Protein AF-A0A369S0R5-F1 (afdb_monomer)

Radius of gyration: 11.99 Å; Cα contacts (8 Å, |Δi|>4): 62; chains: 1; bounding box: 31×23×30 Å

Mean predicted aligned error: 6.66 Å

Sequence (82 aa):
MEMSKILVGNFAPDLLRLMYDLGVASHINLPKDGNVEEFQAIWDRMRNYKPQPAVLLASLVNSVSSAEALARTGSYRTWNDF

Foldseek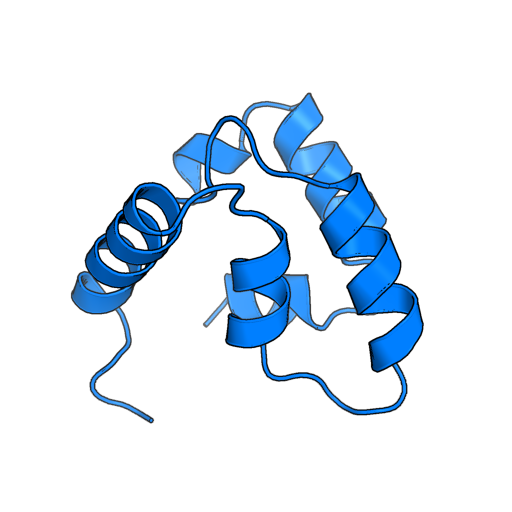 3Di:
DVLQCLLLDPCNLVVVVVCLVVQVCVVVLQDNQFDSVQLVVVCVVCNVPSDGSLVSSVSGDPDPVSNVSSVVVCVVPDDVPD

Solvent-accessible surface area (backbone atoms only — not comparable to full-atom values): 4881 Å² total; per-residue (Å²): 128,61,67,50,54,47,62,67,36,100,55,25,57,6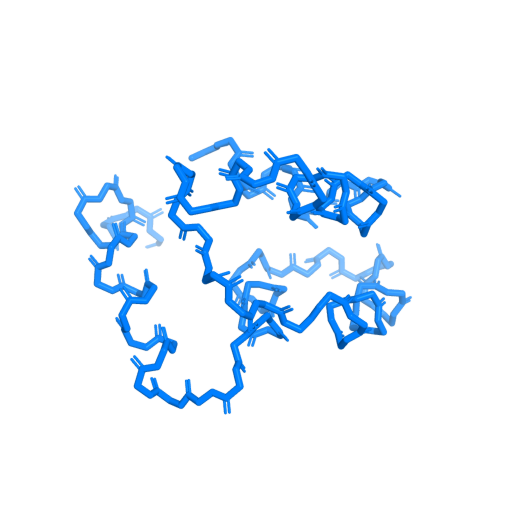3,54,51,49,50,31,54,76,70,61,45,30,57,81,72,69,40,64,84,82,46,36,60,68,53,29,36,57,51,45,72,74,32,70,90,66,74,61,59,45,66,62,58,54,53,40,25,43,92,42,70,72,52,46,49,51,45,49,56,65,42,50,80,77,69,66,91,83,121

Secondary structure (DSSP, 8-state):
--HHHHHTSTTHHHHHHHHHHTT-GGGGT--TT--HHHHHHHHHHHTTS---HHHHHHTT-SSHHHHHHHHHHHHTTSSS--

pLDDT: mean 80.11, std 13.13, range [37.56, 93.19]

Structure (mmCIF, N/CA/C/O backbone):
data_AF-A0A369S0R5-F1
#
_entry.id   AF-A0A369S0R5-F1
#
loop_
_atom_site.group_PDB
_atom_site.id
_atom_site.type_symbol
_atom_site.label_atom_id
_atom_site.label_alt_id
_atom_site.label_comp_id
_atom_site.label_asym_id
_atom_site.label_entity_id
_atom_site.label_seq_id
_atom_site.pdbx_PDB_ins_code
_atom_site.Cartn_x
_atom_site.Cartn_y
_atom_site.Cartn_z
_atom_site.occupancy
_atom_site.B_iso_or_equiv
_atom_site.auth_seq_id
_atom_site.auth_comp_id
_atom_site.auth_asym_id
_atom_site.auth_atom_id
_atom_site.pdbx_PDB_model_num
ATOM 1 N N . MET A 1 1 ? 12.653 -6.608 7.890 1.00 58.94 1 MET A N 1
ATOM 2 C CA . MET A 1 1 ? 13.078 -7.425 6.731 1.00 58.94 1 MET A CA 1
ATOM 3 C C . MET A 1 1 ? 11.949 -8.216 6.044 1.00 58.94 1 MET A C 1
ATOM 5 O O . MET A 1 1 ? 12.200 -8.727 4.967 1.00 58.94 1 MET A O 1
ATOM 9 N N . GLU A 1 2 ? 10.710 -8.275 6.556 1.00 70.12 2 GLU A N 1
ATOM 10 C CA . GLU A 1 2 ? 9.599 -8.959 5.848 1.00 70.12 2 GLU A CA 1
ATOM 11 C C . GLU A 1 2 ? 8.664 -7.990 5.105 1.00 70.12 2 GLU A C 1
ATOM 13 O O . GLU A 1 2 ? 8.358 -8.199 3.935 1.00 70.12 2 GLU A O 1
ATOM 18 N N . MET A 1 3 ? 8.314 -6.854 5.719 1.00 73.56 3 MET A N 1
ATOM 19 C CA . MET A 1 3 ? 7.473 -5.834 5.071 1.00 73.56 3 MET A CA 1
ATOM 20 C C . MET A 1 3 ? 8.096 -5.266 3.797 1.00 73.56 3 MET A C 1
ATOM 22 O O . MET A 1 3 ? 7.409 -5.085 2.802 1.00 73.56 3 MET A O 1
ATOM 26 N N . SER A 1 4 ? 9.411 -5.043 3.788 1.00 73.50 4 SER A N 1
ATOM 27 C CA . SER A 1 4 ? 10.103 -4.569 2.589 1.00 73.50 4 SER A CA 1
ATOM 28 C C . SER A 1 4 ? 9.938 -5.528 1.413 1.00 73.50 4 SER A C 1
ATOM 30 O O . SER A 1 4 ? 9.719 -5.062 0.303 1.00 73.50 4 SER A O 1
ATOM 32 N N . LYS A 1 5 ? 9.987 -6.846 1.656 1.00 77.12 5 LYS A N 1
ATOM 33 C CA . LYS A 1 5 ? 9.807 -7.882 0.627 1.00 77.12 5 LYS A CA 1
ATOM 34 C C . LYS A 1 5 ? 8.378 -7.906 0.087 1.00 77.12 5 LYS A C 1
ATOM 36 O O . LYS A 1 5 ? 8.196 -8.079 -1.112 1.00 77.12 5 LYS A O 1
ATOM 41 N N . ILE A 1 6 ? 7.389 -7.704 0.960 1.00 80.25 6 ILE A N 1
ATOM 42 C CA . ILE A 1 6 ? 5.973 -7.606 0.583 1.00 80.25 6 ILE A CA 1
ATOM 43 C C . ILE A 1 6 ? 5.747 -6.392 -0.321 1.00 80.25 6 ILE A C 1
ATOM 45 O O . ILE A 1 6 ? 5.160 -6.534 -1.388 1.00 80.25 6 ILE A O 1
ATOM 49 N N . LEU A 1 7 ? 6.274 -5.224 0.065 1.00 76.69 7 LEU A N 1
ATOM 50 C CA . LEU A 1 7 ? 6.064 -3.963 -0.654 1.00 76.69 7 LEU A CA 1
ATOM 51 C C . LEU A 1 7 ? 6.695 -3.957 -2.055 1.00 76.69 7 LEU A C 1
ATOM 53 O O . LEU A 1 7 ? 6.132 -3.357 -2.964 1.00 76.69 7 LEU A O 1
ATOM 57 N N . VAL A 1 8 ? 7.832 -4.635 -2.257 1.00 79.25 8 VAL A N 1
ATOM 58 C CA . VAL A 1 8 ? 8.484 -4.720 -3.583 1.00 79.25 8 VAL A CA 1
ATOM 59 C C . VAL A 1 8 ? 8.057 -5.940 -4.408 1.00 79.25 8 VAL A C 1
ATOM 61 O O . VAL A 1 8 ? 8.558 -6.134 -5.514 1.00 79.25 8 VAL A O 1
ATOM 64 N N . GLY A 1 9 ? 7.172 -6.786 -3.876 1.00 83.06 9 GLY A N 1
ATOM 65 C CA . GLY A 1 9 ? 6.710 -8.000 -4.544 1.00 83.06 9 GLY A CA 1
ATOM 66 C C . GLY A 1 9 ? 5.762 -7.727 -5.717 1.00 83.06 9 GLY A C 1
ATOM 67 O O . GLY A 1 9 ? 5.131 -6.676 -5.799 1.00 83.06 9 GLY A O 1
ATOM 68 N N . ASN A 1 10 ? 5.614 -8.715 -6.607 1.00 83.62 10 ASN A N 1
ATOM 69 C CA . ASN A 1 10 ? 4.788 -8.621 -7.824 1.00 83.62 10 ASN A CA 1
ATOM 70 C C . ASN A 1 10 ? 3.288 -8.382 -7.579 1.00 83.62 10 ASN A C 1
ATOM 72 O O . ASN A 1 10 ? 2.601 -7.939 -8.491 1.00 83.62 10 ASN A O 1
ATOM 76 N N . PHE A 1 11 ? 2.789 -8.694 -6.384 1.00 85.75 11 PHE A N 1
ATOM 77 C CA . PHE A 1 11 ? 1.376 -8.570 -6.007 1.00 85.75 11 PHE A CA 1
ATOM 78 C C . PHE A 1 11 ? 1.204 -7.665 -4.783 1.00 85.75 11 PHE A C 1
ATOM 80 O O . PHE A 1 11 ? 0.284 -7.849 -3.988 1.00 85.75 11 PHE A O 1
ATOM 87 N N . ALA A 1 12 ? 2.136 -6.725 -4.584 1.00 88.00 12 ALA A N 1
ATOM 88 C CA . ALA A 1 12 ? 2.128 -5.862 -3.411 1.00 88.00 12 ALA A CA 1
ATOM 89 C C . ALA A 1 12 ? 0.803 -5.095 -3.241 1.00 88.00 12 ALA A C 1
ATOM 91 O O . ALA A 1 12 ? 0.296 -5.109 -2.122 1.00 88.00 12 ALA A O 1
ATOM 92 N N . PRO A 1 13 ? 0.194 -4.493 -4.289 1.00 90.38 13 PRO A N 1
ATOM 93 C CA . PRO A 1 13 ? -1.061 -3.756 -4.126 1.00 90.38 13 PRO A CA 1
ATOM 94 C C . PRO A 1 13 ? -2.219 -4.641 -3.650 1.00 90.38 13 PRO A C 1
ATOM 96 O O . PRO A 1 13 ? -2.892 -4.300 -2.680 1.00 90.38 13 PRO A O 1
ATOM 99 N N . ASP A 1 14 ? -2.406 -5.806 -4.276 1.00 91.50 14 ASP A N 1
ATOM 100 C CA . ASP A 1 14 ? -3.498 -6.728 -3.943 1.00 91.50 14 ASP A CA 1
ATOM 101 C C . ASP A 1 14 ? -3.352 -7.294 -2.525 1.00 91.50 14 ASP A C 1
ATOM 103 O O . ASP A 1 14 ? -4.315 -7.350 -1.758 1.00 91.50 14 ASP A O 1
ATOM 107 N N . LEU A 1 15 ? -2.128 -7.677 -2.147 1.00 90.81 15 LEU A N 1
ATOM 108 C CA . LEU A 1 15 ? -1.842 -8.191 -0.810 1.00 90.81 15 LEU A CA 1
ATOM 109 C C . LEU A 1 15 ? -2.025 -7.110 0.256 1.00 90.81 15 LEU A C 1
ATOM 111 O O . LEU A 1 15 ? -2.575 -7.381 1.322 1.00 90.81 15 LEU A O 1
ATOM 115 N N . LEU A 1 16 ? -1.586 -5.885 -0.031 1.00 90.00 16 LEU A N 1
ATOM 116 C CA . LEU A 1 16 ? -1.748 -4.767 0.883 1.00 90.00 16 LEU A CA 1
ATOM 117 C C . LEU A 1 16 ? -3.231 -4.455 1.096 1.00 90.00 16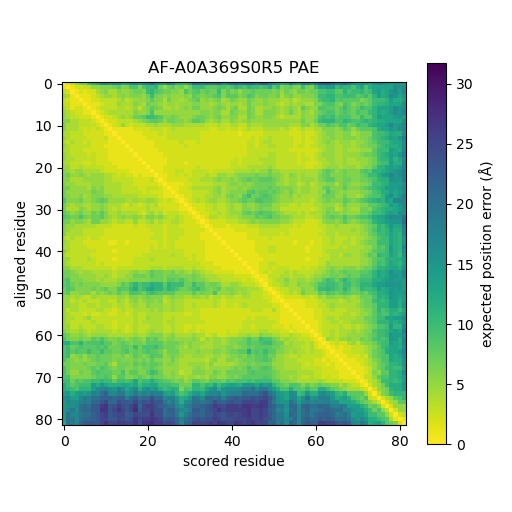 LEU A C 1
ATOM 119 O O . LEU A 1 16 ? -3.661 -4.315 2.238 1.00 90.00 16 LEU A O 1
ATOM 123 N N . ARG A 1 17 ? -4.027 -4.435 0.024 1.00 92.31 17 ARG A N 1
ATOM 124 C CA . ARG A 1 17 ? -5.477 -4.254 0.112 1.00 92.31 17 ARG A CA 1
ATOM 125 C C . ARG A 1 17 ? -6.126 -5.310 1.003 1.00 92.31 17 ARG A C 1
ATOM 127 O O . ARG A 1 17 ? -6.852 -4.955 1.925 1.00 92.31 17 ARG A O 1
ATOM 134 N N . LEU A 1 18 ? -5.766 -6.581 0.821 1.00 91.75 18 LEU A N 1
ATOM 135 C CA . LEU A 1 18 ? -6.250 -7.667 1.673 1.00 91.75 18 LEU A CA 1
ATOM 136 C C . LEU A 1 18 ? -5.860 -7.473 3.150 1.00 91.75 18 LEU A C 1
ATOM 138 O O . LEU A 1 18 ? -6.654 -7.757 4.043 1.00 91.75 18 LEU A O 1
ATOM 142 N N . MET A 1 19 ? -4.657 -6.967 3.436 1.00 90.12 19 MET A N 1
ATOM 143 C CA . MET A 1 19 ? -4.233 -6.660 4.809 1.00 90.12 19 MET A CA 1
ATOM 144 C C . MET A 1 19 ? -5.056 -5.537 5.450 1.00 90.12 19 MET A C 1
ATOM 146 O O . MET A 1 19 ? -5.311 -5.592 6.657 1.00 90.12 19 MET A O 1
ATOM 150 N N . TYR A 1 20 ? -5.455 -4.533 4.667 1.00 89.88 20 TYR A N 1
ATOM 151 C CA . TYR A 1 20 ? -6.354 -3.468 5.113 1.00 89.88 20 TYR A CA 1
ATOM 152 C C . TYR A 1 20 ? -7.776 -3.991 5.333 1.00 89.88 20 TYR A C 1
ATOM 154 O O . TYR A 1 20 ? -8.338 -3.756 6.402 1.00 89.88 20 TYR A O 1
ATOM 162 N N . ASP A 1 21 ? -8.306 -4.775 4.394 1.00 91.12 21 ASP A N 1
ATOM 163 C CA . ASP A 1 21 ? -9.647 -5.369 4.477 1.00 91.12 21 ASP A CA 1
ATOM 164 C C . ASP A 1 21 ? -9.787 -6.308 5.687 1.00 91.12 21 ASP A C 1
ATOM 166 O O . ASP A 1 21 ? -10.812 -6.319 6.367 1.00 91.12 21 ASP A O 1
ATOM 170 N N . LEU A 1 22 ? -8.733 -7.068 6.006 1.00 91.06 22 LEU A N 1
ATOM 171 C CA . LEU A 1 22 ? -8.684 -7.948 7.179 1.00 91.06 22 LEU A CA 1
ATOM 172 C C . LEU A 1 22 ? -8.363 -7.208 8.491 1.00 91.06 22 LEU A C 1
ATOM 174 O O . LEU A 1 22 ? -8.310 -7.837 9.548 1.00 91.06 22 LEU A O 1
ATOM 178 N N . GLY A 1 23 ? -8.097 -5.899 8.447 1.00 87.44 23 GLY A N 1
ATOM 179 C CA . GLY A 1 23 ? -7.725 -5.104 9.621 1.00 87.44 23 GLY A CA 1
ATOM 180 C C . GLY A 1 23 ? -6.359 -5.461 10.221 1.00 87.44 23 GLY A C 1
ATOM 181 O O . GLY A 1 23 ? -6.060 -5.071 11.347 1.00 87.44 23 GLY A O 1
ATOM 182 N N . VAL A 1 24 ? -5.512 -6.188 9.487 1.00 87.19 24 VAL A N 1
ATOM 183 C CA . VAL A 1 24 ? -4.190 -6.646 9.952 1.00 87.19 24 VAL A CA 1
ATOM 184 C C . VAL A 1 24 ? -3.137 -5.544 9.819 1.00 87.19 24 VAL A C 1
ATOM 186 O O . VAL A 1 24 ? -2.140 -5.562 10.540 1.00 87.19 24 VAL A O 1
ATOM 189 N N . ALA A 1 25 ? -3.369 -4.550 8.954 1.00 84.75 25 ALA A N 1
ATOM 190 C CA . ALA A 1 25 ? -2.458 -3.434 8.694 1.00 84.75 25 ALA A CA 1
ATOM 191 C C . ALA A 1 25 ? -1.943 -2.753 9.985 1.00 84.75 25 ALA A C 1
ATOM 193 O O . ALA A 1 25 ? -0.735 -2.582 10.168 1.00 84.75 25 ALA A O 1
ATOM 194 N N . SER A 1 26 ? -2.830 -2.452 10.935 1.00 80.19 26 SER A N 1
ATOM 195 C CA . SER A 1 26 ? -2.472 -1.813 12.211 1.00 80.19 26 SER A CA 1
ATOM 196 C C . SER A 1 26 ? -1.591 -2.694 13.110 1.00 80.19 26 SER A C 1
ATOM 198 O O . SER A 1 26 ? -0.742 -2.178 13.836 1.00 80.19 26 SER A O 1
ATOM 200 N N . HIS A 1 27 ? -1.736 -4.020 13.032 1.00 83.44 27 HIS A N 1
ATOM 201 C CA . HIS A 1 27 ? -0.950 -4.988 13.804 1.00 83.44 27 HIS A CA 1
ATOM 202 C C . HIS A 1 27 ? 0.468 -5.189 13.254 1.00 83.44 27 HIS A C 1
ATOM 204 O O . HIS A 1 27 ? 1.350 -5.661 13.972 1.00 83.44 27 HIS A O 1
ATOM 210 N N . ILE A 1 28 ? 0.700 -4.810 11.996 1.00 79.19 28 ILE A N 1
ATOM 211 C CA . ILE A 1 28 ? 2.009 -4.875 11.330 1.00 79.19 28 ILE A CA 1
ATOM 212 C C . ILE A 1 28 ? 2.651 -3.491 11.157 1.00 79.19 28 ILE A C 1
ATOM 214 O O . ILE A 1 28 ? 3.601 -3.343 10.390 1.00 79.19 28 ILE A O 1
ATOM 218 N N . ASN A 1 29 ? 2.183 -2.498 11.923 1.00 77.12 29 ASN A N 1
ATOM 219 C CA . ASN A 1 29 ? 2.669 -1.114 11.927 1.00 77.12 29 ASN A CA 1
ATOM 220 C C . ASN A 1 29 ? 2.468 -0.357 10.604 1.00 77.12 29 ASN A C 1
ATOM 222 O O . ASN A 1 29 ? 3.227 0.563 10.300 1.00 77.12 29 ASN A O 1
ATOM 226 N N . LEU A 1 30 ? 1.457 -0.722 9.816 1.00 82.94 30 LEU A N 1
ATOM 227 C CA . LEU A 1 30 ? 0.994 0.109 8.710 1.00 82.94 30 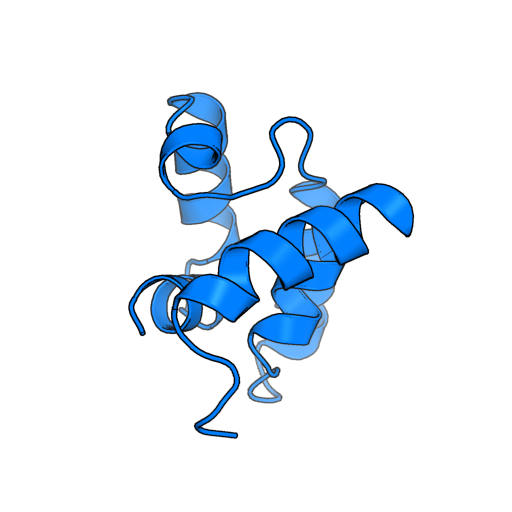LEU A CA 1
ATOM 228 C C . LEU A 1 30 ? 0.024 1.186 9.221 1.00 82.94 30 LEU A C 1
ATOM 230 O O . LEU A 1 30 ? -0.639 0.991 10.247 1.00 82.94 30 LEU A O 1
ATOM 234 N N . PRO A 1 31 ? -0.070 2.334 8.526 1.00 83.00 31 PRO A N 1
ATOM 235 C CA . PRO A 1 31 ? -1.000 3.389 8.907 1.00 83.00 31 PRO A CA 1
ATOM 236 C C . PRO A 1 31 ? -2.432 2.865 8.793 1.00 83.00 31 PRO A C 1
ATOM 238 O O . PRO A 1 31 ? -2.760 2.216 7.806 1.00 83.00 31 PRO A O 1
ATOM 241 N N . LYS A 1 32 ? -3.281 3.138 9.791 1.00 80.62 32 LYS A N 1
ATOM 242 C CA . LYS A 1 32 ? -4.666 2.636 9.839 1.00 80.62 32 LYS A CA 1
ATOM 243 C C . LYS A 1 32 ? -5.508 3.113 8.648 1.00 80.62 32 LYS A C 1
ATOM 245 O O . LYS A 1 32 ? -6.264 2.325 8.098 1.00 80.62 32 LYS A O 1
ATOM 250 N N . ASP A 1 33 ? -5.297 4.357 8.228 1.00 82.19 33 ASP A N 1
ATOM 251 C CA . ASP A 1 33 ? -5.986 4.998 7.103 1.00 82.19 33 ASP A CA 1
ATOM 252 C C . ASP A 1 33 ? -5.013 5.170 5.925 1.00 82.19 33 ASP A C 1
ATOM 254 O O . ASP A 1 33 ? -4.695 6.284 5.497 1.00 82.19 33 ASP A O 1
ATOM 258 N N . GLY A 1 34 ? -4.441 4.049 5.478 1.00 85.44 34 GLY A N 1
ATOM 259 C CA . GLY A 1 34 ? -3.469 4.033 4.390 1.00 85.44 34 GLY A CA 1
ATOM 260 C C . GLY A 1 34 ? -4.111 4.279 3.029 1.00 85.44 34 GLY A C 1
ATOM 261 O O . GLY A 1 34 ? -5.163 3.720 2.731 1.00 85.44 34 GLY A O 1
ATOM 262 N N . ASN A 1 35 ? -3.465 5.085 2.187 1.00 91.19 35 ASN A N 1
ATOM 263 C CA . ASN A 1 35 ? -3.926 5.354 0.823 1.00 91.19 35 ASN A CA 1
ATOM 264 C C . ASN A 1 35 ? -3.483 4.233 -0.135 1.00 91.19 35 ASN A C 1
ATOM 266 O O . ASN A 1 35 ? -2.415 4.298 -0.751 1.00 91.19 35 ASN A O 1
ATOM 270 N N . VAL A 1 36 ? -4.276 3.162 -0.201 1.00 91.00 36 VAL A N 1
ATOM 271 C CA . VAL A 1 36 ? -3.962 1.974 -1.012 1.00 91.00 36 VAL A CA 1
ATOM 272 C C . VAL A 1 36 ? -4.019 2.298 -2.509 1.00 91.00 36 VAL A C 1
ATOM 274 O O . VAL A 1 36 ? -3.232 1.757 -3.285 1.00 91.00 36 VAL A O 1
ATOM 277 N N . GLU A 1 37 ? -4.892 3.216 -2.916 1.00 91.81 37 GLU A N 1
ATOM 278 C CA . GLU A 1 37 ? -5.021 3.672 -4.298 1.00 91.81 37 GLU A CA 1
ATOM 279 C C . GLU A 1 37 ? -3.753 4.397 -4.778 1.00 91.81 37 GLU A C 1
ATOM 281 O O . GLU A 1 37 ? -3.224 4.083 -5.847 1.00 91.81 37 GLU A O 1
ATOM 286 N N . GLU A 1 38 ? -3.221 5.322 -3.973 1.00 91.44 38 GLU A N 1
ATOM 287 C CA . GLU A 1 38 ? -1.969 6.026 -4.280 1.00 91.44 38 GLU A CA 1
ATOM 288 C C . GLU A 1 38 ? -0.776 5.063 -4.279 1.00 91.44 38 GLU A C 1
ATOM 290 O O . GLU A 1 38 ? 0.092 5.127 -5.156 1.00 91.44 38 GLU A O 1
ATOM 295 N N . PHE A 1 39 ? -0.757 4.110 -3.342 1.00 91.44 39 PHE A N 1
ATOM 296 C CA . PHE A 1 39 ? 0.230 3.034 -3.345 1.00 91.44 39 PHE A CA 1
ATOM 297 C C . PHE A 1 39 ? 0.217 2.246 -4.651 1.00 91.44 39 PHE A C 1
ATOM 299 O O . PHE A 1 39 ? 1.274 2.048 -5.252 1.00 91.44 39 PHE A O 1
ATOM 306 N N . GLN A 1 40 ? -0.959 1.824 -5.112 1.00 92.94 40 GLN A N 1
ATOM 307 C CA . GLN A 1 40 ? -1.091 1.083 -6.360 1.00 92.94 40 GLN A CA 1
ATOM 308 C C . GLN A 1 40 ? -0.599 1.911 -7.553 1.00 92.94 40 GLN A C 1
ATOM 310 O O . GLN A 1 40 ? 0.190 1.414 -8.356 1.00 92.94 40 GLN A O 1
ATOM 315 N N . ALA A 1 41 ? -0.978 3.189 -7.627 1.00 93.19 41 ALA A N 1
ATOM 316 C CA . ALA A 1 41 ? -0.552 4.083 -8.700 1.00 93.19 41 ALA A CA 1
ATOM 317 C C . ALA A 1 41 ? 0.978 4.252 -8.759 1.00 93.19 41 ALA A C 1
ATOM 319 O O . ALA A 1 41 ? 1.571 4.224 -9.843 1.00 93.19 41 ALA A O 1
ATOM 320 N N . ILE A 1 42 ? 1.640 4.415 -7.610 1.00 91.06 42 ILE A N 1
ATOM 321 C CA . ILE A 1 42 ? 3.103 4.532 -7.540 1.00 91.06 42 ILE A CA 1
ATOM 322 C C . ILE A 1 42 ? 3.774 3.185 -7.822 1.00 91.06 42 ILE A C 1
ATOM 324 O O . ILE A 1 42 ? 4.768 3.142 -8.552 1.00 91.06 42 ILE A O 1
ATOM 328 N N . TRP A 1 43 ? 3.229 2.087 -7.302 1.00 91.12 43 TRP A N 1
ATOM 329 C CA . TRP A 1 43 ? 3.741 0.746 -7.558 1.00 91.12 43 TRP A CA 1
ATOM 330 C C . TRP A 1 43 ? 3.708 0.413 -9.055 1.00 91.12 43 TRP A C 1
ATOM 332 O O . TRP A 1 43 ? 4.729 -0.001 -9.602 1.00 91.12 43 TRP A O 1
ATOM 342 N N . ASP A 1 44 ? 2.608 0.696 -9.755 1.00 91.06 44 ASP A N 1
ATOM 343 C CA . ASP A 1 44 ? 2.490 0.457 -11.199 1.00 91.06 44 ASP A CA 1
ATOM 344 C C . ASP A 1 44 ? 3.489 1.284 -12.020 1.00 91.06 44 ASP A C 1
ATOM 346 O O . ASP A 1 44 ? 4.053 0.789 -12.999 1.00 91.06 44 ASP A O 1
ATOM 350 N N . ARG A 1 45 ? 3.773 2.523 -11.599 1.00 91.31 45 ARG A N 1
ATOM 351 C CA . ARG A 1 45 ? 4.795 3.374 -12.233 1.00 91.31 45 ARG A CA 1
ATOM 352 C C . ARG A 1 45 ? 6.212 2.855 -11.995 1.00 91.31 45 ARG A C 1
ATOM 354 O O . ARG A 1 45 ? 7.069 2.968 -12.870 1.00 91.31 45 ARG A O 1
ATOM 361 N N . MET A 1 46 ? 6.467 2.302 -10.811 1.00 88.31 46 MET A N 1
ATOM 362 C CA . MET A 1 46 ? 7.817 2.004 -10.336 1.00 88.31 46 MET A CA 1
ATOM 363 C C .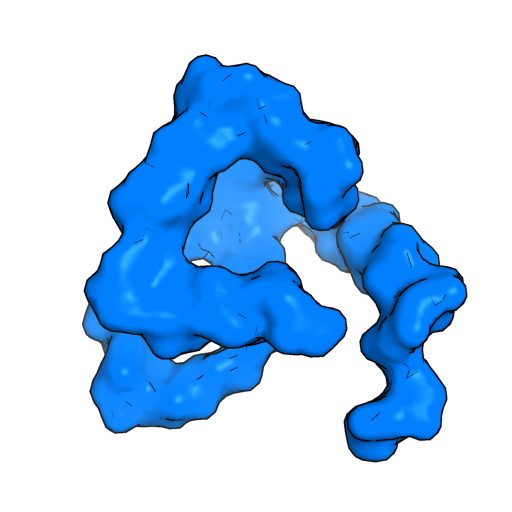 MET A 1 46 ? 8.201 0.527 -10.398 1.00 88.31 46 MET A C 1
ATOM 365 O O . MET A 1 46 ? 9.384 0.227 -10.268 1.00 88.31 46 MET A O 1
ATOM 369 N N . ARG A 1 47 ? 7.271 -0.405 -10.630 1.00 83.00 47 ARG A N 1
ATOM 370 C CA . ARG A 1 47 ? 7.512 -1.865 -10.619 1.00 83.00 47 ARG A CA 1
ATOM 371 C C . ARG A 1 47 ? 8.688 -2.328 -11.487 1.00 83.00 47 ARG A C 1
ATOM 373 O O . ARG A 1 47 ? 9.336 -3.316 -11.159 1.00 83.00 47 ARG A O 1
ATOM 380 N N . ASN A 1 48 ? 9.014 -1.590 -12.549 1.00 85.62 48 ASN A N 1
ATOM 381 C CA . ASN A 1 48 ? 10.139 -1.889 -13.445 1.00 85.62 48 ASN A CA 1
ATOM 382 C C . ASN A 1 48 ? 11.489 -1.302 -12.976 1.00 85.62 48 ASN A C 1
ATOM 384 O O . ASN A 1 48 ? 12.526 -1.618 -13.553 1.00 85.62 48 ASN A O 1
ATOM 388 N N . TYR A 1 49 ? 11.495 -0.470 -11.930 1.00 81.81 49 TYR A N 1
ATOM 389 C CA . TYR A 1 49 ? 12.634 0.345 -11.493 1.00 81.81 49 TYR A CA 1
ATOM 390 C C . TYR A 1 49 ? 13.179 -0.021 -10.101 1.00 81.81 49 TYR A C 1
ATOM 392 O O . TYR A 1 49 ? 13.948 0.751 -9.537 1.00 81.81 49 TYR A O 1
ATOM 400 N N . LYS A 1 50 ? 12.820 -1.193 -9.546 1.00 76.38 50 LYS A N 1
ATOM 401 C CA . LYS A 1 50 ? 13.232 -1.656 -8.198 1.00 76.38 50 LYS A CA 1
ATOM 402 C C . LYS A 1 50 ? 13.125 -0.535 -7.140 1.00 76.38 50 LYS A C 1
ATOM 404 O O . LYS A 1 50 ? 14.144 -0.100 -6.600 1.00 76.38 50 LYS A O 1
ATOM 409 N N . PRO A 1 51 ? 11.909 -0.038 -6.857 1.00 79.62 51 PRO A N 1
ATOM 410 C CA . PRO A 1 51 ? 11.727 1.079 -5.943 1.00 79.62 51 PRO A CA 1
ATOM 411 C C . PRO A 1 51 ? 12.233 0.725 -4.548 1.00 79.62 51 PRO A C 1
ATOM 413 O O . PRO A 1 51 ? 12.091 -0.410 -4.085 1.00 79.62 51 PRO A O 1
ATOM 416 N N . GLN A 1 52 ? 12.785 1.717 -3.850 1.00 83.69 52 GLN A N 1
ATOM 417 C CA . GLN A 1 52 ? 13.076 1.543 -2.436 1.00 83.69 52 GLN A CA 1
ATOM 418 C C . GLN A 1 52 ? 11.757 1.342 -1.670 1.00 83.69 52 GLN A C 1
ATOM 420 O O . GLN A 1 52 ? 10.823 2.125 -1.861 1.00 83.69 52 GLN A O 1
ATOM 425 N N . PRO A 1 53 ? 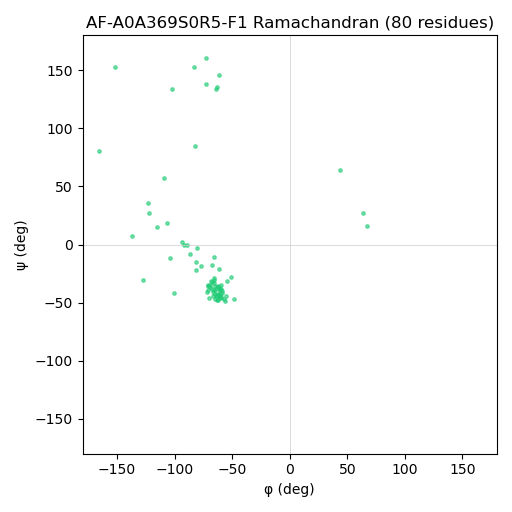11.671 0.354 -0.762 1.00 82.50 53 PRO A N 1
ATOM 426 C CA . PRO A 1 53 ? 10.459 0.102 0.017 1.00 82.50 53 PRO A CA 1
ATOM 427 C C . PRO A 1 53 ? 9.956 1.331 0.782 1.00 82.50 53 PRO A C 1
ATOM 429 O O . PRO A 1 53 ? 8.755 1.485 0.960 1.00 82.50 53 PRO A O 1
ATOM 432 N N . ALA A 1 54 ? 10.859 2.221 1.206 1.00 83.31 54 ALA A N 1
ATOM 433 C CA . ALA A 1 54 ? 10.509 3.462 1.892 1.00 83.31 54 ALA A CA 1
ATOM 434 C C . ALA A 1 54 ? 9.670 4.411 1.017 1.00 83.31 54 ALA A C 1
ATOM 436 O O . ALA A 1 54 ? 8.752 5.045 1.526 1.00 83.31 54 ALA A O 1
ATOM 437 N N . VAL A 1 55 ? 9.932 4.466 -0.295 1.00 86.12 55 VAL A N 1
ATOM 438 C CA . VAL A 1 55 ? 9.160 5.285 -1.248 1.00 86.12 55 VAL A CA 1
ATOM 439 C C . VAL A 1 55 ? 7.733 4.755 -1.368 1.00 86.12 55 VAL A C 1
ATOM 441 O O . VAL A 1 55 ? 6.779 5.522 -1.311 1.00 86.12 55 VAL A O 1
ATOM 444 N N . LEU A 1 56 ? 7.592 3.432 -1.469 1.00 86.88 56 LEU A N 1
ATOM 445 C CA . LEU A 1 56 ? 6.290 2.769 -1.500 1.00 86.88 56 LEU A CA 1
ATOM 446 C C . LEU A 1 56 ? 5.559 2.861 -0.152 1.00 86.88 56 LEU A C 1
ATOM 448 O O . LEU A 1 56 ? 4.344 2.932 -0.103 1.00 86.88 56 LEU A O 1
ATOM 452 N N . LEU A 1 57 ? 6.270 2.889 0.973 1.00 85.44 57 LEU A N 1
ATOM 453 C CA . LEU A 1 57 ? 5.633 3.101 2.273 1.00 85.44 57 LEU A CA 1
ATOM 454 C C . LEU A 1 57 ? 5.141 4.550 2.427 1.00 85.44 57 LEU A C 1
ATOM 456 O O . LEU A 1 57 ? 4.087 4.787 3.012 1.00 85.44 57 LEU A O 1
ATOM 460 N N . ALA A 1 58 ? 5.883 5.518 1.884 1.00 86.62 58 ALA A N 1
ATOM 461 C CA . ALA A 1 58 ? 5.518 6.930 1.929 1.00 86.62 58 ALA A CA 1
ATOM 462 C C . ALA A 1 58 ? 4.245 7.243 1.126 1.00 86.62 58 ALA A C 1
ATOM 464 O O . ALA A 1 58 ? 3.507 8.146 1.505 1.00 86.62 58 ALA A O 1
ATOM 465 N N . SER A 1 59 ? 3.935 6.481 0.073 1.00 90.00 59 SER A N 1
ATOM 466 C CA . SER A 1 59 ? 2.682 6.659 -0.673 1.00 90.00 59 SER A CA 1
ATOM 467 C C . SER A 1 59 ? 1.435 6.277 0.127 1.00 90.00 59 SER A C 1
ATOM 469 O O . SER A 1 59 ? 0.334 6.670 -0.236 1.00 90.00 59 SER A O 1
ATOM 471 N N . LEU A 1 60 ? 1.586 5.513 1.215 1.00 87.50 60 LEU A N 1
ATOM 472 C CA 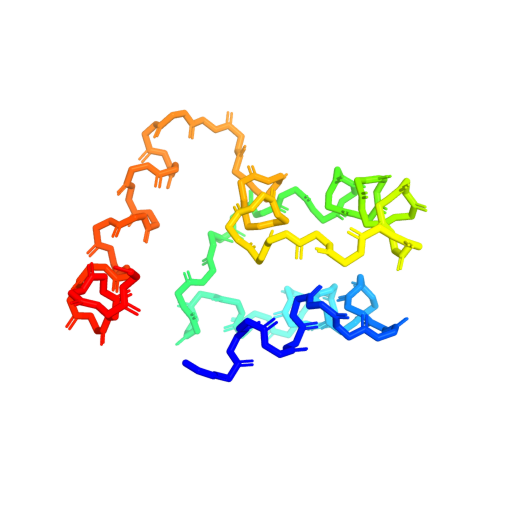. LEU A 1 60 ? 0.463 5.103 2.059 1.00 87.50 60 LEU A CA 1
ATOM 473 C C . LEU A 1 60 ? 0.038 6.173 3.061 1.00 87.50 60 LEU A C 1
ATOM 475 O O . LEU A 1 60 ? -1.039 6.056 3.639 1.00 87.50 60 LEU A O 1
ATOM 479 N N . VAL A 1 61 ? 0.857 7.195 3.309 1.00 87.75 61 VAL A N 1
ATOM 480 C CA . VAL A 1 61 ? 0.558 8.223 4.310 1.00 87.75 61 VAL A CA 1
ATOM 481 C C . VAL A 1 61 ? 0.052 9.503 3.671 1.00 87.75 61 VAL A C 1
ATOM 483 O O . VAL A 1 61 ? 0.656 10.053 2.761 1.00 87.75 61 VAL A O 1
ATOM 486 N N . ASN A 1 62 ? -1.029 10.034 4.236 1.00 84.62 62 ASN A N 1
ATOM 487 C CA . ASN A 1 62 ? -1.653 11.270 3.763 1.00 84.62 62 ASN A CA 1
ATOM 488 C C . ASN A 1 62 ? -1.150 12.530 4.501 1.00 84.62 62 ASN A C 1
ATOM 490 O O . ASN A 1 62 ? -1.648 13.627 4.266 1.00 84.62 62 ASN A O 1
ATOM 494 N N . SER A 1 63 ? -0.197 12.402 5.436 1.00 82.81 63 SER A N 1
ATOM 495 C CA . SER A 1 63 ? 0.363 13.542 6.176 1.00 82.81 63 SER A CA 1
ATOM 496 C C . SER A 1 63 ? 1.802 13.302 6.630 1.00 82.81 63 SER A C 1
ATOM 498 O O . SER A 1 63 ? 2.200 12.171 6.920 1.00 82.81 63 SER A O 1
ATOM 500 N N . VAL A 1 64 ? 2.558 14.394 6.779 1.00 81.06 64 VAL A N 1
ATOM 501 C CA . VAL A 1 64 ? 3.929 14.375 7.315 1.00 81.06 64 VAL A CA 1
ATOM 502 C C . VAL A 1 64 ? 3.956 13.786 8.726 1.00 81.06 64 VAL A C 1
ATOM 504 O O . VAL A 1 64 ? 4.790 12.939 9.023 1.00 81.06 64 VAL A O 1
ATOM 507 N N . SER A 1 65 ? 2.989 14.132 9.579 1.00 81.06 65 SER A N 1
ATOM 508 C CA . SER A 1 65 ? 2.898 13.586 10.939 1.00 81.06 65 SER A CA 1
ATOM 509 C C . SER A 1 65 ? 2.707 12.064 10.956 1.00 81.06 65 SER A C 1
ATOM 511 O O . SER A 1 65 ? 3.284 11.383 11.803 1.00 81.06 65 SER A O 1
ATOM 513 N N . SER A 1 66 ? 1.940 11.516 10.004 1.00 77.19 66 SER A N 1
ATOM 514 C CA . SER A 1 66 ? 1.793 10.061 9.843 1.00 77.19 66 SER A CA 1
ATOM 515 C C . SER A 1 66 ? 3.074 9.418 9.309 1.00 77.19 66 SER A C 1
ATOM 517 O O . SER A 1 66 ? 3.465 8.361 9.798 1.00 77.19 66 SER A O 1
ATOM 519 N N . ALA A 1 67 ? 3.767 10.073 8.372 1.00 79.00 67 ALA A N 1
ATOM 520 C CA . ALA A 1 67 ? 5.065 9.621 7.869 1.00 79.00 67 ALA A CA 1
ATOM 521 C C . ALA A 1 67 ? 6.111 9.532 8.992 1.00 79.00 67 ALA A C 1
ATOM 523 O O . ALA A 1 67 ? 6.801 8.523 9.132 1.00 79.00 67 ALA A O 1
ATOM 524 N N . GLU A 1 68 ? 6.185 10.553 9.845 1.00 81.69 68 GLU A N 1
ATOM 525 C CA . GLU A 1 68 ? 7.079 10.552 11.000 1.00 81.69 68 GLU A CA 1
ATOM 526 C C . GLU A 1 68 ? 6.705 9.484 12.029 1.00 81.69 68 GLU A C 1
ATOM 528 O O . GLU A 1 68 ? 7.588 8.864 12.620 1.00 81.69 68 GLU A O 1
ATOM 533 N N . ALA A 1 69 ? 5.409 9.261 12.270 1.00 80.00 69 ALA A N 1
ATOM 534 C CA . ALA A 1 69 ? 4.957 8.197 13.160 1.00 80.00 69 ALA A CA 1
ATOM 535 C C . ALA A 1 69 ? 5.396 6.820 12.637 1.00 80.00 69 ALA A C 1
ATOM 537 O O . ALA A 1 69 ? 5.947 6.034 13.405 1.00 80.00 69 ALA A O 1
ATOM 538 N N . LEU A 1 70 ? 5.253 6.561 11.332 1.00 75.88 70 LEU A N 1
ATOM 539 C CA . LEU A 1 70 ? 5.762 5.338 10.706 1.00 75.88 70 LEU A CA 1
ATOM 540 C C . LEU A 1 70 ? 7.287 5.223 10.804 1.00 75.88 70 LEU A C 1
ATOM 542 O O . LEU A 1 70 ? 7.797 4.151 11.132 1.00 75.88 7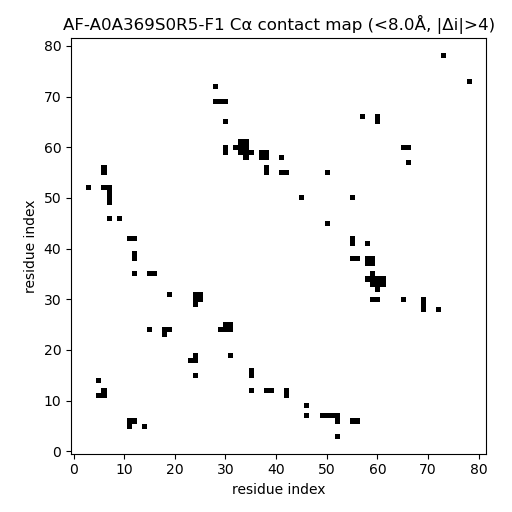0 LEU A O 1
ATOM 546 N N . ALA A 1 71 ? 8.018 6.316 10.569 1.00 76.62 71 ALA A N 1
ATOM 547 C CA . ALA A 1 71 ? 9.475 6.334 10.675 1.00 76.62 71 ALA A CA 1
ATOM 548 C C . ALA A 1 71 ? 9.946 6.042 12.109 1.00 76.62 71 ALA A C 1
ATOM 550 O O . ALA A 1 71 ? 10.843 5.223 12.304 1.00 76.62 71 ALA A O 1
ATOM 551 N N . ARG A 1 72 ? 9.300 6.633 13.124 1.00 74.19 72 ARG A N 1
ATOM 552 C CA . ARG A 1 72 ? 9.580 6.373 14.547 1.00 74.19 72 ARG A CA 1
ATOM 553 C C . ARG A 1 72 ? 9.322 4.911 14.919 1.00 74.19 72 ARG A C 1
ATOM 555 O O . ARG A 1 72 ? 10.158 4.299 15.583 1.00 74.19 72 ARG A O 1
ATOM 562 N N . THR A 1 73 ? 8.224 4.330 14.440 1.00 69.50 73 THR A N 1
ATOM 563 C CA . THR A 1 73 ? 7.888 2.919 14.687 1.00 69.50 73 THR A CA 1
ATOM 564 C C . THR A 1 73 ? 8.843 1.960 13.969 1.00 69.50 73 THR A C 1
ATOM 566 O O . THR A 1 73 ? 9.203 0.919 14.517 1.00 69.50 73 THR A O 1
ATOM 569 N N . GLY A 1 74 ? 9.320 2.318 12.773 1.00 60.47 74 GLY A N 1
ATOM 570 C CA . GLY A 1 74 ? 10.360 1.566 12.066 1.00 60.47 74 GLY A CA 1
ATOM 571 C C . GLY A 1 74 ? 11.749 1.681 12.713 1.00 60.47 74 GLY A C 1
ATOM 572 O O . GLY A 1 74 ? 12.502 0.704 12.713 1.00 60.47 74 GLY A O 1
ATOM 573 N N . SER A 1 75 ? 12.081 2.850 13.283 1.00 54.22 75 SER A N 1
ATOM 574 C CA . SER A 1 75 ? 13.377 3.184 13.914 1.00 54.22 75 SER A CA 1
ATOM 575 C C . SER A 1 75 ? 13.728 2.274 15.087 1.00 54.22 75 SER A C 1
ATOM 577 O O . SER A 1 75 ? 14.870 1.841 15.211 1.00 54.22 75 SER A O 1
ATOM 579 N N . TYR A 1 76 ? 12.730 1.836 15.858 1.00 48.97 76 TYR A N 1
ATOM 580 C CA . TYR A 1 76 ? 12.941 0.869 16.938 1.00 48.97 76 TYR A CA 1
ATOM 581 C C . TYR A 1 76 ? 13.386 -0.529 16.472 1.00 48.97 76 TYR A C 1
ATOM 583 O O . TYR A 1 76 ? 13.773 -1.336 17.318 1.00 48.97 76 TYR A O 1
ATOM 591 N N . ARG A 1 77 ? 13.340 -0.849 15.166 1.00 52.78 77 ARG A N 1
ATOM 592 C CA . ARG A 1 77 ? 13.703 -2.188 14.674 1.00 52.78 77 ARG A CA 1
ATOM 593 C C . ARG A 1 77 ? 14.733 -2.243 13.547 1.00 52.78 77 ARG A C 1
ATOM 595 O O . ARG A 1 77 ? 15.454 -3.229 13.516 1.00 52.78 77 ARG A O 1
ATOM 602 N N . THR A 1 78 ? 14.842 -1.261 12.652 1.00 52.81 78 THR A N 1
ATOM 603 C CA . THR A 1 78 ? 15.801 -1.323 11.523 1.00 52.81 78 THR A CA 1
ATOM 604 C C . THR A 1 78 ? 15.989 0.047 10.857 1.00 52.81 78 THR A C 1
ATOM 606 O O . THR A 1 78 ? 15.382 0.297 9.819 1.00 52.81 78 THR A O 1
ATOM 609 N N . TRP A 1 79 ? 16.803 0.940 11.427 1.00 42.44 79 TRP A N 1
ATOM 610 C CA . TRP A 1 79 ? 17.356 2.1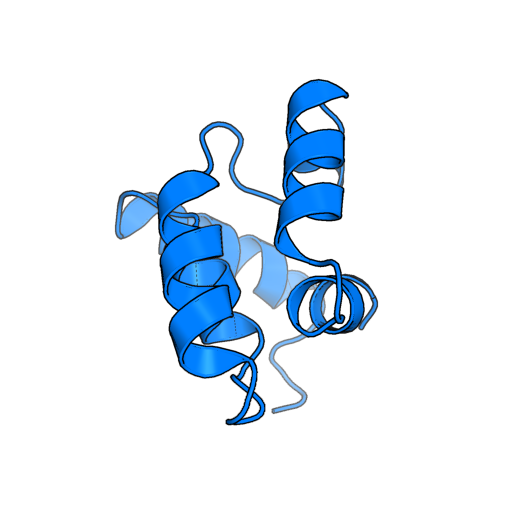02 10.694 1.00 42.44 79 TRP A CA 1
ATOM 611 C C . TRP A 1 79 ? 18.848 2.357 10.981 1.00 42.44 79 TRP A C 1
ATOM 613 O O . TRP A 1 79 ? 19.392 3.338 10.494 1.00 42.44 79 TRP A O 1
ATOM 623 N N . ASN A 1 80 ? 19.526 1.460 11.711 1.00 39.66 80 ASN A N 1
ATOM 624 C CA . ASN A 1 80 ? 20.989 1.485 11.870 1.00 39.66 80 ASN A CA 1
ATOM 625 C C . ASN A 1 80 ? 21.742 0.689 10.784 1.00 39.66 80 ASN A C 1
ATOM 627 O O . ASN A 1 80 ? 22.965 0.675 10.809 1.00 39.66 80 ASN A O 1
ATOM 631 N N . ASP A 1 81 ? 21.033 0.058 9.841 1.00 37.56 81 ASP A N 1
ATOM 632 C CA . ASP A 1 81 ? 21.629 -0.828 8.825 1.00 37.56 81 ASP A CA 1
ATOM 633 C C . ASP A 1 81 ? 21.298 -0.388 7.381 1.00 37.56 81 ASP A C 1
ATOM 635 O O . ASP A 1 81 ? 21.065 -1.231 6.510 1.00 37.56 81 ASP A O 1
ATOM 639 N N . PHE A 1 82 ? 21.226 0.925 7.131 1.00 42.38 82 PHE A N 1
ATOM 640 C CA . PHE A 1 82 ? 21.247 1.488 5.773 1.00 42.38 82 PHE A CA 1
ATOM 641 C C . PHE A 1 82 ? 22.653 1.954 5.405 1.00 42.38 82 PHE A C 1
ATOM 643 O O . PHE A 1 82 ? 23.292 2.602 6.263 1.00 42.38 82 PHE A O 1
#

Nearest PDB structures (foldseek):
  4x4w-assembly1_A  TM=9.240E-01  e=1.779E-03  Homo sapiens
  4x4w-assembly1_B-2  TM=9.231E-01  e=2.259E-03  Homo sapiens
  8cbm-assembly1_E  TM=9.020E-01  e=1.676E-03  Homo sapiens